Protein AF-A0A2U2CEM0-F1 (afdb_monomer_lite)

pLDDT: mean 73.89, std 16.35, range [37.75, 94.0]

Sequence (102 aa):
MTRISVPSLALAALLGLSACATVAADAPALLPQSVIDARTQGAADPSRAQASSAALNARAASLRARAQQMRYQGLSFADYAEMRRRALALDEQATDAQAGSN

Organism: NCBI:txid2184063

Radius of gyration: 23.48 Å; chains: 1; bounding box: 63×40×46 Å

Foldseek 3Di:
DDDPPDPVVVVVVVVVVVVPPPPPPPDPPDDPVVVVVVVVVVVLDVVVLVVLLVVLLVQLVVLQVVLVVCVVVVPDPVSSVVSNVSSVVSNVVSVVSNVVND

Structure (mmCIF, N/CA/C/O backbone):
data_AF-A0A2U2CEM0-F1
#
_entry.id   AF-A0A2U2CEM0-F1
#
loop_
_atom_site.group_PDB
_atom_site.id
_atom_site.type_symbol
_atom_site.label_atom_id
_atom_site.label_alt_id
_atom_site.label_comp_id
_atom_site.label_asym_id
_atom_site.label_entity_id
_atom_site.label_seq_id
_atom_site.pdbx_PDB_ins_code
_atom_site.Cartn_x
_atom_site.Cartn_y
_atom_site.Cartn_z
_atom_site.occupancy
_atom_site.B_iso_or_equiv
_atom_site.auth_seq_id
_atom_site.auth_comp_id
_atom_site.auth_asym_id
_atom_site.auth_atom_id
_atom_site.pdbx_PDB_model_num
ATOM 1 N N . MET A 1 1 ? -44.98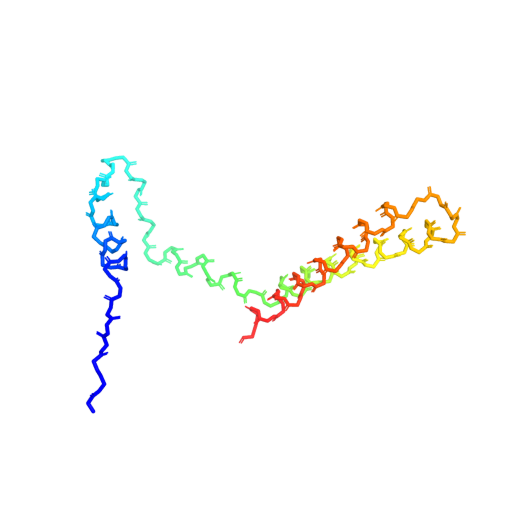5 -12.657 -9.798 1.00 37.75 1 MET A N 1
ATOM 2 C CA . MET A 1 1 ? -44.679 -13.908 -9.068 1.00 37.75 1 MET A CA 1
ATOM 3 C C . MET A 1 1 ? -43.401 -14.510 -9.643 1.00 37.75 1 MET A C 1
ATOM 5 O O . MET A 1 1 ? -43.461 -15.285 -10.586 1.00 37.75 1 MET A O 1
ATOM 9 N N . THR A 1 2 ? -42.240 -14.100 -9.142 1.00 40.69 2 THR A N 1
ATOM 10 C CA . THR A 1 2 ? -40.922 -14.560 -9.610 1.00 40.69 2 THR A CA 1
ATOM 11 C C . THR A 1 2 ? -40.393 -15.612 -8.641 1.00 40.69 2 THR A C 1
ATOM 13 O O . THR A 1 2 ? -40.196 -15.341 -7.460 1.00 40.69 2 THR A O 1
ATOM 16 N N . ARG A 1 3 ? -40.231 -16.847 -9.130 1.00 44.38 3 ARG A N 1
ATOM 17 C CA . ARG A 1 3 ? -39.683 -17.969 -8.362 1.00 44.38 3 ARG A CA 1
ATOM 18 C C . ARG A 1 3 ? -38.190 -17.731 -8.142 1.00 44.38 3 ARG A C 1
ATOM 20 O O . ARG A 1 3 ? -37.423 -17.714 -9.099 1.00 44.38 3 ARG A O 1
ATOM 27 N N . ILE A 1 4 ? -37.794 -17.547 -6.887 1.00 50.53 4 ILE A N 1
ATOM 28 C CA . ILE A 1 4 ? -36.391 -17.498 -6.477 1.00 50.53 4 ILE A CA 1
ATOM 29 C C . ILE A 1 4 ? -35.872 -18.938 -6.518 1.00 50.53 4 ILE A C 1
ATOM 31 O O . ILE A 1 4 ? -36.140 -19.740 -5.627 1.00 50.53 4 ILE A O 1
ATOM 35 N N . SER A 1 5 ? -35.182 -19.282 -7.601 1.00 44.06 5 SER A N 1
ATOM 36 C CA . SER A 1 5 ? -34.410 -20.517 -7.705 1.00 44.06 5 SER A CA 1
ATOM 37 C C . SER A 1 5 ? -33.120 -20.332 -6.911 1.00 44.06 5 SER A C 1
ATOM 39 O O . SER A 1 5 ? -32.150 -19.781 -7.426 1.00 44.06 5 SER A O 1
ATOM 41 N N . VAL A 1 6 ? -33.121 -20.755 -5.647 1.00 55.22 6 VAL A N 1
ATOM 42 C CA . VAL A 1 6 ? -31.907 -20.820 -4.826 1.00 55.22 6 VAL A CA 1
ATOM 43 C C . VAL A 1 6 ? -31.034 -21.947 -5.390 1.00 55.22 6 VAL A C 1
ATOM 45 O O . VAL A 1 6 ? -31.476 -23.097 -5.384 1.00 55.22 6 VAL A O 1
ATOM 48 N N . PRO A 1 7 ? -29.827 -21.670 -5.917 1.00 51.91 7 PRO A N 1
ATOM 49 C CA . PRO A 1 7 ? -28.949 -22.725 -6.397 1.00 51.91 7 PRO A CA 1
ATOM 50 C C . PRO A 1 7 ? -28.559 -23.611 -5.212 1.00 51.91 7 PRO A C 1
ATOM 52 O O . PRO A 1 7 ? -28.043 -23.126 -4.205 1.00 51.91 7 PRO A O 1
ATOM 55 N N . SER A 1 8 ? -28.793 -24.916 -5.337 1.00 53.75 8 SER A N 1
ATOM 56 C CA . SER A 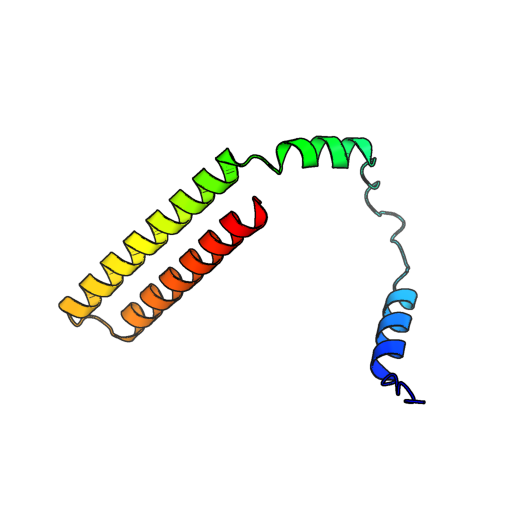1 8 ? -28.585 -25.944 -4.305 1.00 53.75 8 SER A CA 1
ATOM 57 C C . SER A 1 8 ? -27.181 -25.948 -3.676 1.00 53.75 8 SER A C 1
ATOM 59 O O . SER A 1 8 ? -26.994 -26.466 -2.579 1.00 53.75 8 SER A O 1
ATOM 61 N N . LEU A 1 9 ? -26.202 -25.320 -4.334 1.00 52.44 9 LEU A N 1
ATOM 62 C CA . LEU A 1 9 ? -24.845 -25.092 -3.828 1.00 52.44 9 LEU A CA 1
ATOM 63 C C . LEU A 1 9 ? -24.797 -24.137 -2.622 1.00 52.44 9 LEU A C 1
ATOM 65 O O . LEU A 1 9 ? -23.990 -24.344 -1.720 1.00 52.44 9 LEU A O 1
ATOM 69 N N . ALA A 1 10 ? -25.677 -23.132 -2.564 1.00 54.75 10 ALA A N 1
ATOM 70 C CA . ALA A 1 10 ? -25.738 -22.198 -1.438 1.00 54.75 10 ALA A CA 1
ATOM 71 C C . ALA A 1 10 ? -26.306 -22.869 -0.176 1.00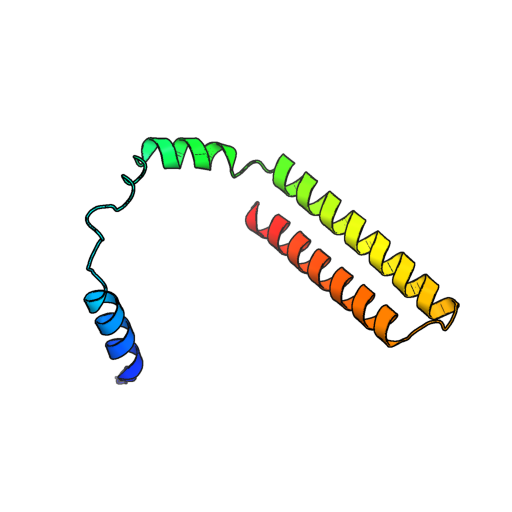 54.75 10 ALA A C 1
ATOM 73 O O . ALA A 1 10 ? -25.810 -22.638 0.925 1.00 54.75 10 ALA A O 1
ATOM 74 N N . LEU A 1 11 ? -27.297 -23.757 -0.338 1.00 52.38 11 LEU A N 1
ATOM 75 C CA . LEU A 1 11 ? -27.833 -24.547 0.775 1.00 52.38 11 LEU A CA 1
ATOM 76 C C . LEU A 1 11 ? -26.795 -25.550 1.297 1.00 52.38 11 LEU A C 1
ATOM 78 O O . LEU A 1 11 ? -26.633 -25.682 2.506 1.00 52.38 11 LEU A O 1
ATOM 82 N N . ALA A 1 12 ? -26.056 -26.213 0.400 1.00 55.84 12 ALA A N 1
ATOM 83 C CA . ALA A 1 12 ? -25.003 -27.156 0.773 1.00 55.84 12 ALA A CA 1
ATOM 84 C C . ALA A 1 12 ? -23.838 -26.479 1.522 1.00 55.84 12 ALA A C 1
ATOM 86 O O . ALA A 1 12 ? -23.302 -27.063 2.459 1.00 55.84 12 ALA A O 1
ATOM 87 N N . ALA A 1 13 ? -23.487 -25.237 1.169 1.00 54.75 13 ALA A N 1
ATOM 88 C CA . ALA A 1 13 ? -22.477 -24.458 1.889 1.00 54.75 13 ALA A CA 1
ATOM 89 C C . ALA A 1 13 ? -22.940 -24.057 3.304 1.00 54.75 13 ALA A C 1
ATOM 91 O O . ALA A 1 13 ? -22.167 -24.153 4.256 1.00 54.75 13 ALA A O 1
ATOM 92 N N . LEU A 1 14 ? -24.212 -23.670 3.460 1.00 55.66 14 LEU A N 1
ATOM 93 C CA . LEU A 1 14 ? -24.808 -23.356 4.767 1.00 55.66 14 LEU A CA 1
ATOM 94 C C . LEU A 1 14 ? -24.934 -24.598 5.671 1.00 55.66 14 LEU A C 1
ATOM 96 O O . LEU A 1 14 ? -24.656 -24.512 6.865 1.00 55.66 14 LEU A O 1
ATOM 100 N N . LEU A 1 15 ? -25.284 -25.760 5.109 1.00 55.41 15 LEU A N 1
ATOM 101 C CA . LEU A 1 15 ? -25.329 -27.044 5.828 1.00 55.41 15 LEU A CA 1
ATOM 102 C C . LEU A 1 15 ? -23.925 -27.586 6.154 1.00 55.41 15 LEU A C 1
ATOM 104 O O . LEU A 1 15 ? -23.719 -28.148 7.227 1.00 55.41 15 LEU A O 1
ATOM 108 N N . GLY A 1 16 ? -22.939 -27.369 5.277 1.00 54.97 16 GLY A N 1
ATOM 109 C CA . GLY A 1 16 ? -21.538 -27.724 5.525 1.00 54.97 16 GLY A CA 1
ATOM 110 C C . GLY A 1 16 ? -20.925 -26.945 6.692 1.00 54.97 16 GLY A C 1
ATOM 111 O O . GLY A 1 16 ? -20.175 -27.513 7.484 1.00 54.97 16 GLY A O 1
ATOM 112 N N . LEU A 1 17 ? -21.315 -25.677 6.869 1.00 53.03 17 LEU A N 1
ATOM 113 C CA . LEU A 1 17 ? -20.915 -24.879 8.032 1.00 53.03 17 LEU A CA 1
ATOM 114 C C . LEU A 1 17 ? -21.533 -25.380 9.349 1.00 53.03 17 LEU A C 1
ATOM 116 O O . LEU A 1 17 ? -20.917 -25.213 10.399 1.00 53.03 17 LEU A O 1
ATOM 120 N N . SER A 1 18 ? -22.710 -26.018 9.319 1.00 51.03 18 SER A N 1
ATOM 121 C CA . SER A 1 18 ? -23.348 -26.558 10.532 1.00 51.03 18 SER A CA 1
ATOM 122 C C . SER A 1 18 ? -22.784 -27.921 10.956 1.00 51.03 18 SER A C 1
ATOM 124 O O . SER A 1 18 ? -22.968 -28.320 12.105 1.00 51.03 18 SER A O 1
ATOM 126 N N . ALA A 1 19 ? -22.104 -28.638 10.055 1.00 48.59 19 ALA A N 1
ATOM 127 C CA . ALA A 1 19 ? -21.491 -29.939 10.335 1.00 48.59 19 ALA A CA 1
ATOM 128 C C . ALA A 1 19 ? -20.080 -29.834 10.954 1.00 48.59 19 ALA A C 1
ATOM 130 O O . ALA A 1 19 ? -19.576 -30.812 11.498 1.00 48.59 19 ALA A O 1
ATOM 131 N N . CYS A 1 20 ? -19.462 -28.647 10.938 1.00 51.12 20 CYS A N 1
ATOM 132 C CA . CYS A 1 20 ? -18.176 -28.360 11.589 1.00 51.12 20 CYS A CA 1
ATOM 133 C C . CYS A 1 20 ? -18.318 -27.818 13.026 1.00 51.12 20 CYS A C 1
ATOM 135 O O . CYS A 1 20 ? -17.385 -27.224 13.561 1.00 51.12 20 CYS A O 1
ATOM 137 N N . ALA A 1 21 ? -19.463 -28.026 13.681 1.00 48.03 21 ALA A N 1
ATOM 138 C CA . ALA A 1 21 ? -19.716 -27.574 15.051 1.00 48.03 21 ALA A CA 1
ATOM 139 C C . ALA A 1 21 ? -19.104 -28.486 16.136 1.00 48.03 21 ALA A C 1
ATOM 141 O O . ALA A 1 21 ? -19.646 -28.598 17.235 1.00 48.03 21 ALA A O 1
ATOM 142 N N . THR A 1 22 ? -17.961 -29.127 15.880 1.00 48.31 22 THR A N 1
ATOM 143 C CA . THR A 1 22 ? -17.127 -29.637 16.974 1.00 48.31 22 THR A CA 1
ATOM 144 C C . THR A 1 22 ? -16.295 -28.472 17.487 1.00 48.31 22 THR A C 1
ATOM 146 O O . THR A 1 22 ? -15.145 -28.284 17.091 1.00 48.31 22 THR A O 1
ATOM 149 N N . VAL A 1 23 ? -16.899 -27.649 18.345 1.00 53.81 23 VAL A N 1
ATOM 150 C CA . VAL A 1 23 ? -16.133 -26.748 19.206 1.00 53.81 23 VAL A CA 1
ATOM 151 C C . VAL A 1 23 ? -15.206 -27.652 20.009 1.00 53.81 23 VAL A C 1
ATOM 153 O O . VAL A 1 23 ? -15.668 -28.465 20.810 1.00 53.81 23 VAL A O 1
ATOM 156 N N . ALA A 1 24 ? -13.908 -27.593 19.714 1.00 47.94 24 ALA A N 1
ATOM 157 C CA . ALA A 1 24 ? -12.905 -28.285 20.503 1.00 47.94 24 ALA A CA 1
ATOM 158 C C . ALA A 1 24 ? -13.130 -27.913 21.976 1.00 47.94 24 ALA A C 1
ATOM 160 O O . ALA A 1 24 ? -13.323 -26.740 22.289 1.00 47.94 24 ALA A O 1
ATOM 161 N N . ALA A 1 25 ? -13.113 -28.898 22.876 1.00 55.28 25 ALA A N 1
ATOM 162 C CA . ALA A 1 25 ? -13.288 -28.672 24.315 1.00 55.28 25 ALA A CA 1
ATOM 163 C C . ALA A 1 25 ? -12.220 -27.731 24.917 1.00 55.28 25 ALA A C 1
ATOM 165 O O . ALA A 1 25 ? -12.358 -27.290 26.051 1.00 55.28 25 ALA A O 1
ATOM 166 N N . ASP A 1 26 ? -11.190 -27.411 24.131 1.00 49.38 26 ASP A N 1
ATOM 167 C CA . ASP A 1 26 ? -10.095 -26.496 24.431 1.00 49.38 26 ASP A CA 1
ATOM 168 C C . ASP A 1 26 ? -10.208 -25.186 23.620 1.00 49.38 26 ASP A C 1
ATOM 170 O O . ASP A 1 26 ? -9.226 -24.616 23.144 1.00 49.38 26 ASP A O 1
ATOM 174 N N . ALA A 1 27 ? -11.438 -24.727 23.365 1.00 55.06 27 ALA A N 1
ATOM 175 C CA . ALA A 1 27 ? -11.658 -23.402 22.806 1.00 55.06 27 ALA A CA 1
ATOM 176 C C . ALA A 1 27 ? -11.252 -22.359 23.863 1.00 55.06 27 ALA A C 1
ATOM 178 O O . ALA A 1 27 ? -11.773 -22.405 24.984 1.00 55.06 27 ALA A O 1
ATOM 179 N N . PRO A 1 28 ? -10.345 -21.415 23.544 1.00 62.38 28 PRO A N 1
ATOM 180 C CA . PRO A 1 28 ? -9.968 -20.371 24.485 1.00 62.38 28 PRO A CA 1
ATOM 181 C C . PRO A 1 28 ? -11.231 -19.633 24.922 1.00 62.38 28 PRO A C 1
ATOM 183 O O . PRO A 1 28 ? -12.070 -19.292 24.084 1.00 62.38 28 PRO A O 1
ATOM 186 N N . ALA A 1 29 ? -11.374 -19.419 26.233 1.00 74.94 29 ALA A N 1
ATOM 187 C CA . ALA A 1 29 ? -12.527 -18.736 26.800 1.00 74.94 29 ALA A CA 1
ATOM 188 C C . ALA A 1 29 ? -12.797 -17.448 26.011 1.00 74.94 29 ALA A C 1
ATOM 190 O O . ALA A 1 29 ? -11.924 -16.580 25.902 1.00 74.94 29 ALA A O 1
ATOM 191 N N . LEU A 1 30 ? -13.991 -17.359 25.418 1.00 74.38 30 LEU A N 1
ATOM 192 C CA . LEU A 1 30 ? -14.401 -16.175 24.676 1.00 74.38 30 LEU A CA 1
ATOM 193 C C . LEU A 1 30 ? -14.287 -14.971 25.610 1.00 74.38 30 LEU A C 1
ATOM 195 O O . LEU A 1 30 ? -14.762 -15.003 26.748 1.00 74.38 30 LEU A O 1
ATOM 199 N N . LEU A 1 31 ? -13.614 -13.923 25.134 1.00 76.50 31 LEU A N 1
ATOM 200 C CA . LEU A 1 31 ? -13.472 -12.691 25.895 1.00 76.50 31 LEU A CA 1
ATOM 201 C C . LEU A 1 31 ? -14.871 -12.162 26.238 1.00 76.50 31 LEU A C 1
ATOM 203 O O . LEU A 1 31 ? -15.737 -12.133 25.361 1.00 76.50 31 LEU A O 1
ATOM 207 N N . PRO A 1 32 ? -15.109 -11.732 27.487 1.00 83.88 32 PRO A N 1
ATOM 208 C CA . PRO A 1 32 ? -16.381 -11.129 27.843 1.00 83.88 32 PRO A CA 1
ATOM 209 C C . PRO A 1 32 ? -16.614 -9.876 26.992 1.00 83.88 32 PRO A C 1
ATOM 211 O O . PRO A 1 32 ? -15.676 -9.123 26.717 1.00 83.88 32 PRO A O 1
ATOM 214 N N . GLN A 1 33 ? -17.870 -9.646 26.602 1.00 79.00 33 GLN A N 1
ATOM 215 C CA . GLN A 1 33 ? -18.246 -8.555 25.696 1.00 79.00 33 GLN A CA 1
ATOM 216 C C . GLN A 1 33 ? -17.739 -7.191 26.182 1.00 79.00 33 GLN A C 1
ATOM 218 O O . GLN A 1 33 ? -17.227 -6.413 25.392 1.00 79.00 33 GLN A O 1
ATOM 223 N N . SER A 1 34 ? -17.741 -6.946 27.493 1.00 76.56 34 SER A N 1
ATOM 224 C CA . SER A 1 34 ? -17.202 -5.718 28.090 1.00 76.56 34 SER A CA 1
ATOM 225 C C . SER A 1 34 ? -15.711 -5.488 27.812 1.00 76.56 34 SER A C 1
ATOM 227 O O . SER A 1 34 ? -15.274 -4.348 27.674 1.00 76.56 34 SER A O 1
ATOM 229 N N . VAL A 1 35 ? -14.916 -6.556 27.710 1.00 76.94 35 VAL A N 1
ATOM 230 C CA . VAL A 1 35 ? -13.489 -6.480 27.358 1.00 76.94 35 VAL A CA 1
ATOM 231 C C . VAL A 1 35 ? -13.312 -6.264 25.860 1.00 76.94 35 VAL A C 1
ATOM 233 O O . VAL A 1 35 ? -12.372 -5.580 25.456 1.00 76.94 35 VAL A O 1
ATOM 236 N N . ILE A 1 36 ? -14.208 -6.817 25.041 1.00 77.06 36 ILE A N 1
ATOM 237 C CA . ILE A 1 36 ? -14.257 -6.530 23.605 1.00 77.06 36 ILE A CA 1
ATOM 238 C C . ILE A 1 36 ? -14.562 -5.043 23.411 1.00 77.06 36 ILE A C 1
ATOM 240 O O . ILE A 1 36 ? -13.759 -4.351 22.792 1.00 77.06 36 ILE A O 1
ATOM 244 N N . ASP A 1 37 ? -15.619 -4.539 24.047 1.00 75.31 37 ASP A N 1
ATOM 245 C CA . ASP A 1 37 ? -16.064 -3.148 23.951 1.00 75.31 37 ASP A CA 1
ATOM 246 C C . ASP A 1 37 ? -14.983 -2.168 24.436 1.00 75.31 37 ASP A C 1
ATOM 248 O O . ASP A 1 37 ? -14.682 -1.179 23.767 1.00 75.31 37 ASP A O 1
ATOM 252 N N . ALA A 1 38 ? -14.330 -2.464 25.565 1.00 74.25 38 ALA A N 1
ATOM 253 C CA . ALA A 1 38 ? -13.230 -1.650 26.084 1.00 74.25 38 ALA A CA 1
ATOM 254 C C . ALA A 1 38 ? -12.015 -1.625 25.139 1.00 74.25 38 ALA A C 1
ATOM 256 O O . ALA A 1 38 ? -11.351 -0.597 25.002 1.00 74.25 38 ALA A O 1
ATOM 257 N N . ARG A 1 39 ? -11.717 -2.741 24.457 1.00 70.25 39 ARG A N 1
ATOM 258 C CA . ARG A 1 39 ? -10.638 -2.801 23.457 1.00 70.25 39 ARG A CA 1
ATOM 259 C C . ARG A 1 39 ? -11.011 -2.079 22.165 1.00 70.25 39 ARG A C 1
ATOM 261 O O . ARG A 1 39 ? -10.139 -1.468 21.550 1.00 70.25 39 ARG A O 1
ATOM 268 N N . THR A 1 40 ? -12.277 -2.124 21.756 1.00 69.06 40 THR A N 1
ATOM 269 C CA . THR A 1 40 ? -12.749 -1.456 20.536 1.00 69.06 40 THR A CA 1
ATOM 270 C C . THR A 1 40 ? -12.948 0.046 20.721 1.00 69.06 40 THR A C 1
ATOM 272 O O . THR A 1 40 ? -12.784 0.787 19.756 1.00 69.06 40 THR A O 1
ATOM 275 N N . GLN A 1 41 ? -13.202 0.529 21.942 1.00 63.03 41 GLN A N 1
ATOM 276 C CA . GLN A 1 41 ? -13.317 1.968 22.236 1.00 63.03 41 GLN A CA 1
ATOM 277 C C . GLN A 1 41 ? -12.053 2.769 21.874 1.00 63.03 41 GLN A C 1
ATOM 279 O O . GLN A 1 41 ? -12.162 3.914 21.452 1.00 63.03 41 GLN A O 1
ATOM 284 N N . GLY A 1 42 ? -10.860 2.171 21.975 1.00 59.59 42 GLY A N 1
ATOM 285 C CA . GLY A 1 42 ? -9.603 2.792 21.530 1.00 59.59 42 GLY A CA 1
ATOM 286 C C . GLY A 1 42 ? -9.206 2.471 20.083 1.00 59.59 42 GLY A C 1
ATOM 287 O O . GLY A 1 42 ? -8.190 2.969 19.600 1.00 59.59 42 GLY A O 1
ATOM 288 N N . ALA A 1 43 ? -9.959 1.608 19.392 1.00 61.41 43 ALA A N 1
ATOM 289 C CA . ALA A 1 43 ? -9.637 1.177 18.032 1.00 61.41 43 ALA A CA 1
ATOM 290 C C . ALA A 1 43 ? -10.045 2.215 16.973 1.00 61.41 43 ALA A C 1
ATOM 292 O O . ALA A 1 43 ? -9.407 2.291 15.926 1.00 61.41 43 ALA A O 1
ATOM 293 N N . ALA A 1 44 ? -11.049 3.042 17.270 1.00 63.59 44 ALA A N 1
ATOM 294 C CA . ALA A 1 44 ? -11.552 4.102 16.397 1.00 63.59 44 ALA A CA 1
ATOM 295 C C . ALA A 1 44 ? -10.859 5.458 16.645 1.00 63.59 44 ALA A C 1
ATOM 297 O O . ALA A 1 44 ? -11.510 6.497 16.651 1.00 63.59 44 ALA A O 1
ATOM 298 N N . ASP A 1 45 ? -9.548 5.466 16.906 1.00 72.44 45 ASP A N 1
ATOM 299 C CA . ASP A 1 45 ? -8.793 6.713 17.074 1.00 72.44 45 ASP A CA 1
ATOM 300 C C . ASP A 1 45 ? -8.485 7.342 15.694 1.00 72.44 45 ASP A C 1
ATOM 302 O O . ASP A 1 45 ? -7.651 6.807 14.947 1.00 72.44 45 ASP A O 1
ATOM 306 N N . PRO A 1 46 ? -9.105 8.487 15.337 1.00 73.56 46 PRO A N 1
ATOM 307 C CA . PRO A 1 46 ? -8.907 9.124 14.035 1.00 73.56 46 PRO A CA 1
ATOM 308 C C . PRO A 1 46 ? -7.471 9.629 13.842 1.00 73.56 46 PRO A C 1
ATOM 310 O O . PRO A 1 46 ? -6.980 9.680 12.712 1.00 73.56 46 PRO A O 1
ATOM 313 N N . SER A 1 47 ? -6.753 9.952 14.924 1.00 79.44 47 SER A N 1
ATOM 314 C CA . SER A 1 47 ? -5.356 10.393 14.843 1.00 79.44 47 SER A CA 1
ATOM 315 C C . SER A 1 47 ? -4.430 9.252 14.408 1.00 79.44 47 SER A C 1
ATOM 317 O O . SER A 1 47 ? -3.514 9.452 13.605 1.00 79.44 47 SER A O 1
ATOM 319 N N . ARG A 1 48 ? -4.721 8.021 14.852 1.00 77.56 48 ARG A N 1
ATOM 320 C CA . ARG A 1 48 ? -4.009 6.809 14.432 1.00 77.56 48 ARG A CA 1
ATOM 321 C C . ARG A 1 48 ? -4.280 6.489 12.961 1.00 77.56 48 ARG A C 1
ATOM 323 O O . ARG A 1 48 ? -3.338 6.146 12.241 1.00 77.56 48 ARG A O 1
ATOM 330 N N . ALA A 1 49 ? -5.522 6.645 12.499 1.00 78.25 49 ALA A N 1
ATOM 331 C CA . ALA A 1 49 ? -5.873 6.476 11.087 1.00 78.25 49 ALA A CA 1
ATOM 332 C C . ALA A 1 49 ? -5.122 7.488 10.201 1.00 78.25 49 ALA A C 1
ATOM 334 O O . ALA A 1 49 ? -4.435 7.093 9.254 1.00 78.25 49 ALA A O 1
ATOM 335 N N . GLN A 1 50 ? -5.126 8.772 10.574 1.00 83.50 50 GLN A N 1
ATOM 336 C CA . GLN A 1 50 ? -4.380 9.819 9.868 1.00 83.50 50 GLN A CA 1
ATOM 337 C C . GLN A 1 50 ? -2.871 9.539 9.836 1.00 83.50 50 GLN A C 1
ATOM 339 O O . GLN A 1 50 ? -2.269 9.579 8.761 1.00 83.50 50 GLN A O 1
ATOM 344 N N . ALA A 1 51 ? -2.266 9.173 10.970 1.00 85.25 51 ALA A N 1
ATOM 345 C CA . ALA A 1 51 ? -0.846 8.828 11.039 1.00 85.25 51 ALA A CA 1
ATOM 346 C C . ALA A 1 51 ? -0.491 7.624 10.148 1.00 85.25 51 ALA A C 1
ATOM 348 O O . ALA A 1 51 ? 0.530 7.640 9.454 1.00 85.25 51 ALA A O 1
ATOM 349 N N . SER A 1 52 ? -1.349 6.599 10.118 1.00 85.25 52 SER A N 1
ATOM 350 C CA . SER A 1 52 ? -1.158 5.434 9.249 1.00 85.25 52 SER A CA 1
ATOM 351 C C . SER A 1 52 ? -1.249 5.803 7.763 1.00 85.25 52 SER A C 1
ATOM 353 O O . SER A 1 52 ? -0.361 5.436 6.991 1.00 85.25 52 SER A O 1
ATOM 355 N N . SER A 1 53 ? -2.236 6.619 7.373 1.00 86.81 53 SER A N 1
ATOM 356 C CA . SER A 1 53 ? -2.396 7.094 5.993 1.00 86.81 53 SER A CA 1
ATOM 357 C C . SER A 1 53 ? -1.203 7.945 5.541 1.00 86.81 53 SER A C 1
ATOM 359 O O . SER A 1 53 ? -0.670 7.747 4.449 1.00 86.81 53 SER A O 1
ATOM 361 N N . ALA A 1 54 ? -0.694 8.824 6.411 1.00 87.31 54 ALA A N 1
ATOM 362 C CA . ALA A 1 54 ? 0.484 9.641 6.135 1.00 87.31 54 ALA A CA 1
ATOM 363 C C . ALA A 1 54 ? 1.737 8.778 5.912 1.00 87.31 54 ALA A C 1
ATOM 365 O O . ALA A 1 54 ? 2.506 9.022 4.978 1.00 87.31 54 ALA A O 1
ATOM 366 N N . ALA A 1 55 ? 1.924 7.732 6.722 1.00 90.75 55 ALA A N 1
ATOM 367 C CA . ALA A 1 55 ? 3.035 6.798 6.566 1.00 90.75 55 ALA A CA 1
ATOM 368 C C . ALA A 1 55 ? 2.946 5.988 5.259 1.00 90.75 55 ALA A C 1
ATOM 370 O O . ALA A 1 55 ? 3.962 5.805 4.579 1.00 90.75 55 ALA A O 1
ATOM 371 N N . LEU A 1 56 ? 1.748 5.523 4.885 1.00 91.44 56 LEU A N 1
ATOM 372 C CA . LEU A 1 56 ? 1.509 4.819 3.619 1.00 91.44 56 LEU A CA 1
ATOM 373 C C . LEU A 1 5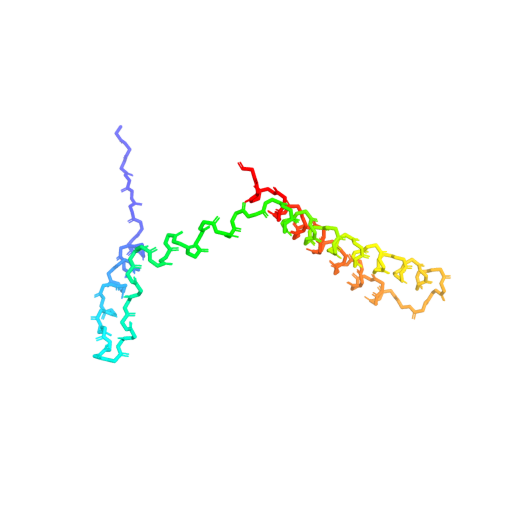6 ? 1.795 5.729 2.416 1.00 91.44 56 LEU A C 1
ATOM 375 O O . LEU A 1 56 ? 2.564 5.349 1.529 1.00 91.44 56 LEU A O 1
ATOM 379 N N . ASN A 1 57 ? 1.295 6.966 2.446 1.00 91.00 57 ASN A N 1
ATOM 380 C CA . ASN A 1 57 ? 1.526 7.967 1.403 1.00 91.00 57 ASN A CA 1
ATOM 381 C C . ASN A 1 57 ? 3.014 8.308 1.238 1.00 91.00 57 ASN A C 1
ATOM 383 O O . ASN A 1 57 ? 3.517 8.383 0.113 1.00 91.00 57 ASN A O 1
ATOM 387 N N . ALA A 1 58 ? 3.751 8.457 2.343 1.00 92.50 58 ALA A N 1
ATOM 388 C CA . ALA A 1 58 ? 5.193 8.700 2.306 1.00 92.50 58 ALA A CA 1
ATOM 389 C C . ALA A 1 58 ? 5.955 7.536 1.646 1.00 92.50 58 ALA A C 1
ATOM 391 O O . ALA A 1 58 ? 6.844 7.747 0.813 1.00 92.50 58 ALA A O 1
ATOM 392 N N . ARG A 1 59 ? 5.575 6.290 1.957 1.00 93.62 59 ARG A N 1
ATOM 393 C CA . ARG A 1 59 ? 6.158 5.096 1.324 1.00 93.62 59 ARG A CA 1
ATOM 394 C C . ARG A 1 59 ? 5.833 5.039 -0.166 1.00 93.62 59 ARG A C 1
ATOM 396 O O . ARG A 1 59 ? 6.749 4.840 -0.967 1.00 93.62 59 ARG A O 1
ATOM 403 N N . ALA A 1 60 ? 4.582 5.287 -0.549 1.00 92.19 60 ALA A N 1
ATOM 404 C CA . ALA A 1 60 ? 4.171 5.345 -1.949 1.00 92.19 60 ALA A CA 1
ATOM 405 C C . ALA A 1 60 ? 4.957 6.417 -2.723 1.00 92.19 60 ALA A C 1
ATOM 407 O O . ALA A 1 60 ? 5.471 6.147 -3.810 1.00 92.19 60 ALA A O 1
ATOM 408 N N . ALA A 1 61 ? 5.140 7.613 -2.151 1.00 92.44 61 ALA A N 1
ATOM 409 C CA . ALA A 1 61 ? 5.950 8.678 -2.746 1.00 92.44 61 ALA A CA 1
ATOM 410 C C . ALA A 1 61 ? 7.405 8.238 -2.983 1.00 92.44 61 ALA A C 1
ATOM 412 O O . ALA A 1 61 ? 7.935 8.435 -4.079 1.00 92.44 61 ALA A O 1
ATOM 413 N N . SER A 1 62 ? 8.024 7.567 -2.007 1.00 94.00 62 SER A N 1
ATOM 414 C CA . SER A 1 62 ? 9.398 7.062 -2.141 1.00 94.00 62 SER A CA 1
ATOM 415 C C . SER A 1 62 ? 9.545 6.015 -3.254 1.00 94.00 62 SER A C 1
ATOM 417 O O . SER A 1 62 ? 10.511 6.049 -4.020 1.00 94.00 62 SER A O 1
ATOM 419 N N . LEU A 1 63 ? 8.563 5.118 -3.400 1.00 91.88 63 LEU A N 1
ATOM 420 C CA . LEU A 1 63 ? 8.546 4.107 -4.457 1.00 91.88 63 LEU A CA 1
ATOM 421 C C . LEU A 1 63 ? 8.354 4.740 -5.831 1.00 91.88 63 LEU A C 1
ATOM 423 O O . LEU A 1 63 ? 9.055 4.370 -6.772 1.00 91.88 63 LEU A O 1
ATOM 427 N N . ARG A 1 64 ? 7.464 5.733 -5.953 1.00 91.19 64 ARG A N 1
ATOM 428 C CA . ARG A 1 64 ? 7.300 6.483 -7.207 1.00 91.19 64 ARG A CA 1
ATOM 429 C C . ARG A 1 64 ? 8.581 7.213 -7.593 1.00 91.19 64 ARG A C 1
ATOM 431 O O . ARG A 1 64 ? 8.962 7.158 -8.758 1.00 91.19 64 ARG A O 1
ATOM 438 N N . ALA A 1 65 ? 9.261 7.850 -6.640 1.00 91.38 65 ALA A N 1
ATOM 439 C CA . ALA A 1 65 ? 10.523 8.539 -6.897 1.00 91.38 65 ALA A CA 1
ATOM 440 C C . ALA A 1 65 ? 11.600 7.572 -7.418 1.00 91.38 65 ALA A C 1
ATOM 442 O O . ALA A 1 65 ? 12.214 7.836 -8.452 1.00 91.38 65 ALA A O 1
ATOM 443 N N . ARG A 1 66 ? 11.762 6.410 -6.770 1.00 88.75 66 ARG A N 1
ATOM 444 C CA . ARG A 1 66 ? 12.692 5.361 -7.226 1.00 88.75 66 ARG A CA 1
ATOM 445 C C . ARG A 1 66 ? 12.317 4.803 -8.596 1.00 88.75 66 ARG A C 1
ATOM 447 O O . ARG A 1 66 ? 13.187 4.662 -9.449 1.00 88.75 66 ARG A O 1
ATOM 454 N N . ALA A 1 67 ? 11.032 4.558 -8.844 1.00 87.56 67 ALA A N 1
ATOM 455 C CA . ALA A 1 67 ? 10.554 4.101 -10.144 1.00 87.56 67 ALA A CA 1
ATOM 456 C C . ALA A 1 67 ? 10.884 5.120 -11.249 1.00 87.56 67 ALA A C 1
ATOM 458 O O . ALA A 1 67 ? 11.402 4.750 -12.302 1.00 87.56 67 ALA A O 1
ATOM 459 N N . GLN A 1 68 ? 10.643 6.415 -11.017 1.00 88.12 68 GLN A N 1
ATOM 460 C CA . GLN A 1 68 ? 11.002 7.449 -11.993 1.00 88.12 68 GLN A CA 1
ATOM 461 C C . GLN A 1 68 ? 12.514 7.512 -12.212 1.00 88.12 68 GLN A C 1
ATOM 463 O O . GLN A 1 68 ? 12.953 7.573 -13.356 1.00 88.12 68 GLN A O 1
ATOM 468 N N . GLN A 1 69 ? 13.316 7.416 -11.150 1.00 88.69 69 GLN A N 1
ATOM 469 C CA . GLN A 1 69 ? 14.773 7.368 -11.266 1.00 88.69 69 GLN A CA 1
ATOM 470 C C . GLN A 1 69 ? 15.239 6.190 -12.136 1.00 88.69 69 GLN A C 1
ATOM 472 O O . GLN A 1 69 ? 16.037 6.387 -13.050 1.00 88.69 69 GLN A O 1
ATOM 477 N N . MET A 1 70 ? 14.683 4.993 -11.929 1.00 86.88 70 MET A N 1
ATOM 478 C CA . MET A 1 70 ? 14.966 3.818 -12.764 1.00 86.88 70 MET A CA 1
ATOM 479 C C . MET A 1 70 ? 14.552 4.026 -14.223 1.00 86.88 70 MET A C 1
ATOM 481 O O . MET A 1 70 ? 15.275 3.617 -15.131 1.00 86.88 70 MET A O 1
ATOM 485 N N . ARG A 1 71 ? 13.415 4.695 -14.457 1.00 84.62 71 ARG A 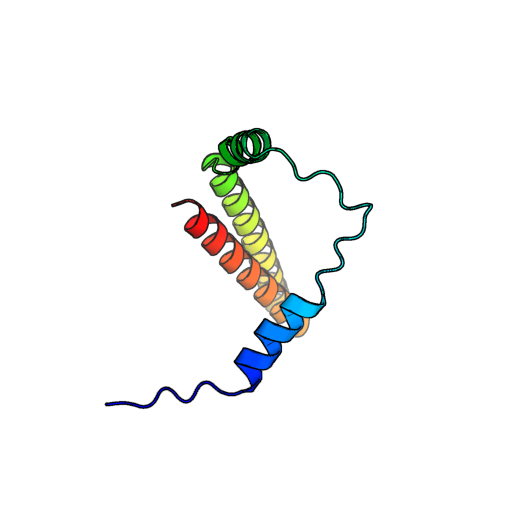N 1
ATOM 486 C CA . ARG A 1 71 ? 12.938 5.035 -15.802 1.00 84.62 71 ARG A CA 1
ATOM 487 C C . ARG A 1 71 ? 13.881 6.007 -16.512 1.00 84.62 71 ARG A C 1
ATOM 489 O O . ARG A 1 71 ? 14.167 5.796 -17.685 1.00 84.62 71 ARG A O 1
ATOM 496 N N . TYR A 1 72 ? 14.376 7.034 -15.821 1.00 86.69 72 TYR A N 1
ATOM 497 C CA . TYR A 1 72 ? 15.344 7.983 -16.387 1.00 86.69 72 TYR A CA 1
ATOM 498 C C . TYR A 1 72 ? 16.704 7.341 -16.667 1.00 86.69 72 TYR A C 1
ATOM 500 O O . TYR A 1 72 ? 17.354 7.696 -17.644 1.00 86.69 72 TYR A O 1
ATOM 508 N N . GLN A 1 73 ? 17.127 6.393 -15.830 1.00 87.81 73 GLN A N 1
ATOM 509 C CA . GLN A 1 73 ? 18.408 5.698 -15.977 1.00 87.81 73 GLN A CA 1
ATOM 510 C C . GLN A 1 73 ? 18.335 4.485 -16.926 1.00 87.81 73 GLN A C 1
ATOM 512 O O . GLN A 1 73 ? 19.362 3.883 -17.220 1.00 87.81 73 GLN A O 1
ATOM 517 N N . GLY A 1 74 ? 17.140 4.113 -17.402 1.00 81.94 74 GLY A N 1
ATOM 518 C CA . GLY A 1 74 ? 16.940 2.987 -18.321 1.00 81.94 74 GLY A CA 1
ATOM 519 C C . GLY A 1 74 ? 17.278 1.613 -17.729 1.00 81.94 74 GLY A C 1
ATOM 520 O O . GLY A 1 74 ? 17.518 0.675 -18.480 1.00 81.94 74 GLY A O 1
ATOM 521 N N . LEU A 1 75 ? 17.322 1.488 -16.397 1.00 75.81 75 LEU A N 1
ATOM 522 C CA . LEU A 1 75 ? 17.962 0.352 -15.721 1.00 75.81 75 LEU A CA 1
ATOM 523 C C . LEU A 1 75 ? 17.131 -0.937 -15.716 1.00 75.81 75 LEU A C 1
ATOM 525 O O . LEU A 1 75 ? 17.711 -2.016 -15.717 1.00 75.81 75 LEU A O 1
ATOM 529 N N . SER A 1 76 ? 15.795 -0.848 -15.700 1.00 84.06 76 SER A N 1
ATOM 530 C CA . SER A 1 76 ? 14.903 -2.018 -15.763 1.00 84.06 76 SER A CA 1
ATOM 531 C C . SER A 1 76 ? 13.434 -1.597 -15.859 1.00 84.06 76 SER A C 1
ATOM 533 O O . SER A 1 76 ? 12.908 -0.907 -14.981 1.00 84.06 76 SER A O 1
ATOM 535 N N . PHE A 1 77 ? 12.739 -2.031 -16.917 1.00 84.81 77 PHE A N 1
ATOM 536 C CA . PHE A 1 77 ? 11.295 -1.798 -17.058 1.00 84.81 77 PHE A CA 1
ATOM 537 C C . PHE A 1 77 ? 10.468 -2.672 -16.101 1.00 84.81 77 PHE A C 1
ATOM 539 O O . PHE A 1 77 ? 9.421 -2.236 -15.618 1.00 84.81 77 PHE A O 1
ATOM 546 N N . ALA A 1 78 ? 10.942 -3.885 -15.799 1.00 87.19 78 ALA A N 1
ATOM 547 C CA . ALA A 1 78 ? 10.264 -4.807 -14.892 1.00 87.19 78 ALA A CA 1
ATOM 548 C C . ALA A 1 78 ? 10.241 -4.263 -13.455 1.00 87.19 78 ALA A C 1
ATOM 550 O O . ALA A 1 78 ? 9.172 -4.204 -12.843 1.00 87.19 78 ALA A O 1
ATOM 551 N N . ASP A 1 79 ? 11.382 -3.769 -12.965 1.00 84.62 79 ASP A N 1
ATOM 552 C CA . ASP A 1 79 ? 11.492 -3.203 -11.613 1.00 84.62 79 ASP A CA 1
ATOM 553 C C . ASP A 1 79 ? 10.733 -1.875 -11.505 1.00 84.62 79 ASP A C 1
ATOM 555 O O . ASP A 1 79 ? 10.050 -1.617 -10.513 1.00 84.62 79 ASP A O 1
ATOM 559 N N . TYR A 1 80 ? 10.749 -1.061 -12.567 1.00 87.38 80 TYR A N 1
ATOM 560 C CA . TYR A 1 80 ? 9.890 0.121 -12.675 1.00 87.38 80 TYR A CA 1
ATOM 561 C C . TYR A 1 80 ? 8.403 -0.236 -12.518 1.00 87.38 80 TYR A C 1
ATOM 563 O O . TYR A 1 80 ? 7.687 0.380 -11.719 1.00 87.38 80 TYR A O 1
ATOM 571 N N . ALA A 1 81 ? 7.927 -1.227 -13.278 1.00 88.25 81 ALA A N 1
ATOM 572 C CA . ALA A 1 81 ? 6.532 -1.650 -13.252 1.00 88.25 81 ALA A CA 1
ATOM 573 C C . ALA A 1 81 ? 6.150 -2.253 -11.892 1.00 88.25 81 ALA A C 1
ATOM 575 O O . ALA A 1 81 ? 5.029 -2.057 -11.416 1.00 88.25 81 ALA A O 1
ATOM 576 N N . GLU A 1 82 ? 7.070 -2.964 -11.242 1.00 91.19 82 GLU A N 1
ATOM 577 C CA . GLU A 1 82 ? 6.872 -3.486 -9.895 1.00 91.19 82 GLU A CA 1
ATOM 578 C C . GLU A 1 82 ? 6.766 -2.367 -8.849 1.00 91.19 82 GLU A C 1
ATOM 580 O O . GLU A 1 82 ? 5.781 -2.315 -8.108 1.00 91.19 82 GLU A O 1
ATOM 585 N N . MET A 1 83 ? 7.719 -1.430 -8.814 1.00 88.19 83 MET A N 1
ATOM 586 C CA . MET A 1 83 ? 7.685 -0.313 -7.864 1.00 88.19 83 MET A CA 1
ATOM 587 C C . MET A 1 83 ? 6.439 0.555 -8.049 1.00 88.19 83 MET A C 1
ATOM 589 O O . MET A 1 83 ? 5.835 0.988 -7.066 1.00 88.19 83 MET A O 1
ATOM 593 N N . ARG A 1 84 ? 6.005 0.760 -9.299 1.00 90.12 84 ARG A N 1
ATOM 594 C CA . ARG A 1 84 ? 4.766 1.483 -9.601 1.00 90.12 84 ARG A CA 1
ATOM 595 C C . ARG A 1 84 ? 3.523 0.732 -9.120 1.00 90.12 84 ARG A C 1
ATOM 597 O O . ARG A 1 84 ? 2.646 1.362 -8.537 1.00 90.12 84 ARG A O 1
ATOM 604 N N . ARG A 1 85 ? 3.452 -0.591 -9.312 1.00 92.31 85 ARG A N 1
ATOM 605 C CA . ARG A 1 85 ? 2.352 -1.418 -8.779 1.00 92.31 85 ARG A CA 1
ATOM 606 C C . ARG A 1 85 ? 2.291 -1.366 -7.254 1.00 92.31 85 ARG A C 1
ATOM 608 O O . ARG A 1 85 ? 1.219 -1.158 -6.700 1.00 92.31 85 ARG A O 1
ATOM 615 N N . ARG A 1 86 ? 3.438 -1.485 -6.580 1.00 91.12 86 ARG A N 1
ATOM 616 C CA . ARG A 1 86 ? 3.522 -1.390 -5.113 1.00 91.12 86 ARG A CA 1
ATOM 617 C C . ARG A 1 86 ? 3.091 -0.016 -4.597 1.00 91.12 86 ARG A C 1
ATOM 619 O O . ARG A 1 86 ? 2.419 0.056 -3.577 1.00 91.12 86 ARG A O 1
ATOM 626 N N . ALA A 1 87 ? 3.447 1.061 -5.297 1.00 89.75 87 ALA A N 1
ATOM 627 C CA . ALA A 1 87 ? 2.999 2.403 -4.933 1.00 89.75 87 ALA A CA 1
ATOM 628 C C . ALA A 1 87 ? 1.469 2.541 -5.014 1.00 89.75 87 ALA A C 1
ATOM 630 O O . ALA A 1 87 ? 0.875 3.059 -4.077 1.00 89.75 87 ALA A O 1
ATOM 631 N N . LEU A 1 88 ? 0.843 2.022 -6.077 1.00 92.62 88 LEU A N 1
ATOM 632 C CA . LEU A 1 88 ? -0.617 2.056 -6.240 1.00 92.62 88 LEU A CA 1
ATOM 633 C C . LEU A 1 88 ? -1.345 1.267 -5.144 1.00 92.62 88 LEU A C 1
ATOM 635 O O . LEU A 1 88 ? -2.315 1.761 -4.587 1.00 92.62 88 LEU A O 1
ATOM 639 N N . ALA A 1 89 ? -0.843 0.083 -4.788 1.00 92.94 89 ALA A N 1
ATOM 640 C CA . ALA A 1 89 ? -1.431 -0.717 -3.712 1.00 92.94 89 ALA A CA 1
ATOM 641 C C . ALA A 1 89 ? -1.383 0.003 -2.351 1.00 92.94 89 ALA A C 1
ATOM 643 O O . ALA A 1 89 ? -2.300 -0.123 -1.547 1.00 92.94 89 ALA A O 1
ATOM 644 N N . LEU A 1 90 ? -0.324 0.776 -2.086 1.00 90.25 90 LEU A N 1
ATOM 645 C CA . LEU A 1 90 ? -0.223 1.574 -0.861 1.00 90.25 90 LEU A CA 1
ATOM 646 C C . LEU A 1 90 ? -1.183 2.772 -0.859 1.00 90.25 90 LEU A C 1
ATOM 648 O O . LEU A 1 90 ? -1.668 3.138 0.208 1.00 90.25 90 LEU A O 1
ATOM 652 N N . ASP A 1 91 ? -1.465 3.367 -2.020 1.00 89.38 91 ASP A N 1
ATOM 653 C CA . ASP A 1 91 ? -2.456 4.447 -2.137 1.00 89.38 91 ASP A CA 1
ATOM 654 C C . ASP A 1 91 ? -3.878 3.935 -1.898 1.00 89.38 91 ASP A C 1
ATOM 656 O O . ASP A 1 91 ? -4.669 4.585 -1.216 1.00 89.38 91 ASP A O 1
ATOM 660 N N . GLU A 1 92 ? -4.195 2.756 -2.435 1.00 90.69 92 GLU A N 1
ATOM 661 C CA . GLU A 1 92 ? -5.480 2.087 -2.221 1.00 90.69 92 GLU A CA 1
ATOM 662 C C . GLU A 1 92 ? -5.677 1.787 -0.729 1.00 90.69 92 GLU A C 1
ATOM 664 O O . GLU A 1 92 ? -6.656 2.227 -0.132 1.00 90.69 92 GLU A O 1
ATOM 669 N N . GLN A 1 93 ? -4.661 1.212 -0.077 1.00 88.12 93 GLN A N 1
ATOM 670 C CA . GLN A 1 93 ? -4.667 0.989 1.373 1.00 88.12 93 GLN A CA 1
ATOM 671 C C . GLN A 1 93 ? -4.797 2.284 2.187 1.00 88.12 93 GLN A C 1
ATOM 673 O O . GLN A 1 93 ? -5.448 2.291 3.231 1.00 88.12 93 GLN A O 1
ATOM 678 N N . ALA A 1 94 ? -4.179 3.382 1.743 1.00 86.50 94 ALA A N 1
ATOM 679 C CA . ALA A 1 94 ? -4.310 4.674 2.411 1.00 86.50 94 ALA A CA 1
ATOM 680 C C . ALA A 1 94 ? -5.728 5.248 2.264 1.00 86.50 94 ALA A C 1
ATOM 682 O O . ALA A 1 94 ? -6.241 5.844 3.211 1.00 86.50 94 ALA A O 1
ATOM 683 N N . THR A 1 95 ? -6.362 5.030 1.110 1.00 86.44 95 THR A N 1
ATOM 684 C CA . THR A 1 95 ? -7.737 5.462 0.824 1.00 86.44 95 THR A CA 1
ATOM 685 C C . THR A 1 95 ? -8.740 4.670 1.662 1.00 86.44 95 THR A C 1
ATOM 687 O O . THR A 1 95 ? -9.620 5.261 2.288 1.00 86.44 95 THR A O 1
ATOM 690 N N . ASP A 1 96 ? -8.558 3.354 1.770 1.00 83.69 96 ASP A N 1
ATOM 691 C CA . ASP A 1 96 ? -9.394 2.484 2.605 1.00 83.69 96 ASP A CA 1
ATOM 692 C C . ASP A 1 96 ? -9.249 2.810 4.097 1.00 83.69 96 ASP A C 1
ATOM 694 O O . ASP A 1 96 ? -10.237 2.860 4.833 1.00 83.69 96 ASP A O 1
ATOM 698 N N . ALA A 1 97 ? -8.022 3.102 4.547 1.00 80.88 97 ALA A N 1
ATOM 699 C CA . ALA A 1 97 ? -7.754 3.528 5.920 1.00 80.88 97 ALA A CA 1
ATOM 700 C C . ALA A 1 97 ? -8.421 4.871 6.267 1.00 80.88 97 ALA A C 1
ATOM 702 O O . ALA A 1 97 ? -8.773 5.100 7.423 1.00 80.88 97 ALA A O 1
ATOM 703 N N . GLN A 1 98 ? -8.613 5.751 5.279 1.00 75.06 98 GLN A N 1
ATOM 704 C CA . GLN A 1 98 ? -9.371 6.993 5.440 1.00 75.06 98 GLN A CA 1
ATOM 705 C C . GLN A 1 98 ? -10.886 6.743 5.405 1.00 75.06 98 GLN A C 1
ATOM 707 O O . GLN A 1 98 ? -11.616 7.316 6.214 1.00 75.06 98 GLN A O 1
ATOM 712 N N . ALA A 1 99 ? -11.366 5.858 4.527 1.00 75.94 99 ALA A N 1
ATOM 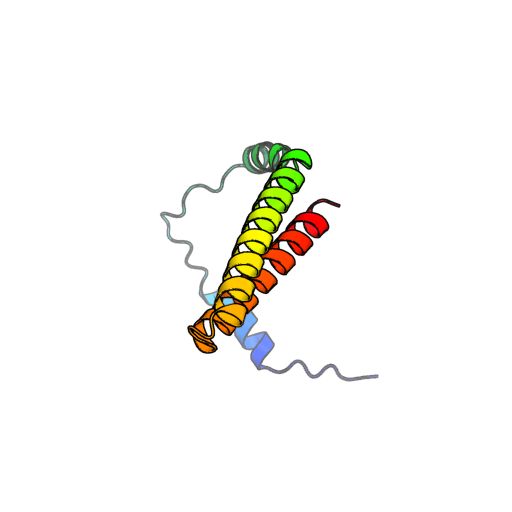713 C CA . ALA A 1 99 ? -12.785 5.526 4.402 1.00 75.94 99 ALA A CA 1
ATOM 714 C C . ALA A 1 99 ? -13.346 4.799 5.637 1.00 75.94 99 ALA A C 1
ATOM 716 O O . ALA A 1 99 ? -14.470 5.078 6.039 1.00 75.94 99 ALA A O 1
ATOM 717 N N . GLY A 1 100 ? -12.558 3.928 6.275 1.00 64.69 100 GLY A N 1
ATOM 718 C CA . GLY A 1 100 ? -12.939 3.231 7.511 1.00 64.69 100 GLY A CA 1
ATOM 719 C C . GLY A 1 100 ? -12.892 4.086 8.785 1.00 64.69 100 GLY A C 1
ATOM 720 O O . GLY A 1 100 ? -13.108 3.553 9.870 1.00 64.69 100 GLY A O 1
ATOM 721 N N . SER A 1 101 ? -12.568 5.380 8.668 1.00 56.94 101 SER A N 1
ATOM 722 C CA . SER A 1 101 ? -12.481 6.325 9.794 1.00 56.94 101 SER A CA 1
ATOM 723 C C . SER A 1 101 ? -13.633 7.342 9.868 1.00 56.94 101 SER A C 1
ATOM 725 O O . SER A 1 101 ? -13.656 8.138 10.807 1.00 56.94 101 SER A O 1
ATOM 727 N N . ASN A 1 102 ? -14.571 7.304 8.909 1.00 50.84 102 ASN A N 1
ATOM 728 C CA . ASN A 1 102 ? -15.817 8.090 8.889 1.00 50.84 102 ASN A CA 1
ATOM 729 C C . ASN A 1 102 ? -17.009 7.252 9.360 1.00 50.84 102 ASN A C 1
ATOM 731 O O . ASN A 1 102 ? -17.921 7.848 9.974 1.00 50.84 102 ASN A O 1
#

Secondary structure (DSSP, 8-state):
-------HHHHHHHHHHHHT----TTPPPPPPHHHHHHHHHTTT-HHHHHHHHHHHHHHHHHHHHHHHHHHHHT--HHHHHHHHHHHHHHHHHHHHHHHTT-